Protein AF-A0A6G1G3D1-F1 (afdb_monomer)

Mean predicted aligned error: 13.09 Å

Structure (mmCIF, N/CA/C/O backbone):
data_AF-A0A6G1G3D1-F1
#
_entry.id   AF-A0A6G1G3D1-F1
#
loop_
_atom_site.group_PDB
_atom_site.id
_atom_site.type_symbol
_atom_site.label_atom_id
_atom_site.label_alt_id
_atom_site.label_comp_id
_atom_site.label_asym_id
_atom_site.label_entity_id
_atom_site.label_seq_id
_atom_site.pdbx_PDB_ins_code
_atom_site.Cartn_x
_atom_site.Cartn_y
_atom_site.Cartn_z
_atom_site.occupancy
_atom_site.B_iso_or_equiv
_atom_site.auth_seq_id
_atom_site.auth_comp_id
_atom_site.auth_asym_id
_atom_site.auth_atom_id
_atom_site.pdbx_PDB_model_num
ATOM 1 N N . MET A 1 1 ? 19.125 22.303 -47.240 1.00 39.22 1 MET A N 1
ATOM 2 C CA . MET A 1 1 ? 18.026 22.133 -46.270 1.00 39.22 1 MET A CA 1
ATOM 3 C C . MET A 1 1 ? 17.630 20.675 -46.338 1.00 39.22 1 MET A C 1
ATOM 5 O O . MET A 1 1 ? 17.028 20.292 -47.328 1.00 39.22 1 MET A O 1
ATOM 9 N N . ASP A 1 2 ? 18.037 19.883 -45.349 1.00 41.19 2 ASP A N 1
ATOM 10 C CA . ASP A 1 2 ? 17.636 18.480 -45.204 1.00 41.19 2 ASP A CA 1
ATOM 11 C C . ASP A 1 2 ? 16.708 18.375 -43.991 1.00 41.19 2 ASP A C 1
ATOM 13 O O . ASP A 1 2 ? 17.063 18.807 -42.896 1.00 41.19 2 ASP A O 1
ATOM 17 N N . LEU A 1 3 ? 15.497 17.863 -44.216 1.00 55.81 3 LEU A N 1
ATOM 18 C CA . LEU A 1 3 ? 14.409 17.731 -43.234 1.00 55.81 3 LEU A CA 1
ATOM 19 C C . LEU A 1 3 ? 14.204 16.273 -42.778 1.00 55.81 3 LEU A C 1
ATOM 21 O O . LEU A 1 3 ? 13.156 15.933 -42.237 1.00 55.81 3 LEU A O 1
ATOM 25 N N . SER A 1 4 ? 15.180 15.389 -42.985 1.00 53.12 4 SER A N 1
ATOM 26 C CA . SER A 1 4 ? 14.995 13.942 -42.823 1.00 53.12 4 SER A CA 1
ATOM 27 C C . SER A 1 4 ? 15.881 13.321 -41.742 1.00 53.12 4 SER A C 1
ATOM 29 O O . SER A 1 4 ? 16.622 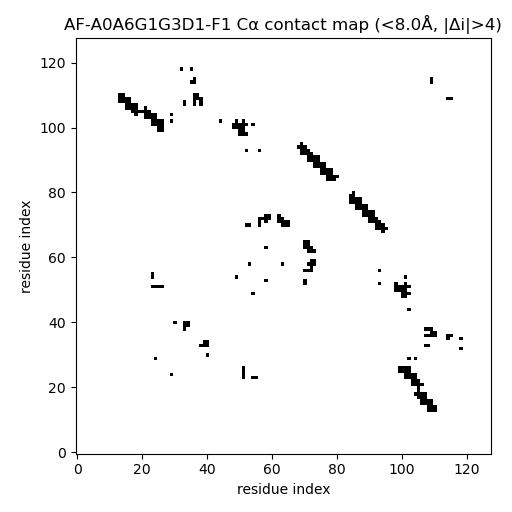12.387 -42.024 1.00 53.12 4 SER A O 1
ATOM 31 N N . THR A 1 5 ? 15.807 13.802 -40.499 1.00 51.03 5 THR A N 1
ATOM 32 C CA . THR A 1 5 ? 16.314 13.062 -39.321 1.00 51.03 5 THR A CA 1
ATOM 33 C C . THR A 1 5 ? 15.497 13.361 -38.057 1.00 51.03 5 THR A C 1
ATOM 35 O O . THR A 1 5 ? 16.033 13.503 -36.960 1.00 51.03 5 THR A O 1
ATOM 38 N N . ALA A 1 6 ? 14.169 13.434 -38.172 1.00 50.94 6 ALA A N 1
ATOM 39 C CA . ALA A 1 6 ? 13.321 13.257 -36.997 1.00 50.94 6 ALA A CA 1
ATOM 40 C C . ALA A 1 6 ? 13.313 11.759 -36.656 1.00 50.94 6 ALA A C 1
ATOM 42 O O . ALA A 1 6 ? 12.529 10.988 -37.202 1.00 50.94 6 ALA A O 1
ATOM 43 N N . THR A 1 7 ? 14.255 11.331 -35.814 1.00 55.72 7 THR A N 1
ATOM 44 C CA . THR A 1 7 ? 14.230 10.017 -35.167 1.00 55.72 7 THR A CA 1
ATOM 45 C C . THR A 1 7 ? 12.931 9.921 -34.378 1.00 55.72 7 THR A C 1
ATOM 47 O O . THR A 1 7 ? 12.821 10.469 -33.281 1.00 55.72 7 THR A O 1
ATOM 50 N N . ASP A 1 8 ? 11.946 9.253 -34.967 1.00 57.28 8 ASP A N 1
ATOM 51 C CA . ASP A 1 8 ? 10.633 8.985 -34.393 1.00 57.28 8 ASP A CA 1
ATOM 52 C C . ASP A 1 8 ? 10.790 7.931 -33.287 1.00 57.28 8 ASP A C 1
ATOM 54 O O . ASP A 1 8 ? 10.498 6.746 -33.446 1.00 57.28 8 ASP A O 1
ATOM 58 N N . LYS A 1 9 ? 11.406 8.338 -32.169 1.00 60.19 9 LYS A N 1
ATOM 59 C CA . LYS A 1 9 ? 11.460 7.518 -30.964 1.00 60.19 9 LYS A CA 1
ATOM 60 C C . LYS A 1 9 ? 10.035 7.517 -30.421 1.00 60.19 9 LYS A C 1
ATOM 62 O O . LYS A 1 9 ? 9.579 8.585 -30.000 1.00 60.19 9 LYS A O 1
ATOM 67 N N . PRO A 1 10 ? 9.333 6.370 -30.413 1.00 54.31 10 PRO A N 1
ATOM 68 C CA . PRO A 1 10 ? 7.994 6.332 -29.859 1.00 54.31 10 PRO A CA 1
ATOM 69 C C . PRO A 1 10 ? 8.053 6.875 -28.425 1.00 54.31 10 PRO A C 1
ATOM 71 O O . PRO A 1 10 ? 9.053 6.642 -27.725 1.00 54.31 10 PRO A O 1
ATOM 74 N N . PRO A 1 11 ? 7.034 7.642 -27.995 1.00 58.19 11 PRO A N 1
ATOM 75 C CA . PRO A 1 11 ? 7.013 8.212 -26.659 1.00 58.19 11 PRO A CA 1
ATOM 76 C C . PRO A 1 11 ? 7.272 7.098 -25.650 1.00 58.19 11 PRO A C 1
ATOM 78 O O . PRO A 1 11 ? 6.821 5.968 -25.836 1.00 58.19 11 PRO A O 1
ATOM 81 N N . ALA A 1 12 ? 8.030 7.400 -24.597 1.00 67.06 12 ALA A N 1
ATOM 82 C CA . ALA A 1 12 ? 8.291 6.447 -23.529 1.00 67.06 12 ALA A CA 1
ATOM 83 C C . ALA A 1 12 ? 6.975 6.163 -22.786 1.00 67.06 12 ALA A C 1
ATOM 85 O O . ALA A 1 12 ? 6.673 6.795 -21.774 1.00 67.06 12 ALA A O 1
ATOM 86 N N . VAL A 1 13 ? 6.162 5.255 -23.329 1.00 69.81 13 VAL A N 1
ATOM 87 C CA . VAL A 1 13 ? 4.913 4.812 -22.718 1.00 69.81 13 VAL A CA 1
ATOM 88 C C . VAL A 1 13 ? 5.285 4.057 -21.452 1.00 69.81 13 VAL A C 1
ATOM 90 O O . VAL A 1 13 ? 6.036 3.083 -21.491 1.00 69.81 13 VAL A O 1
ATOM 93 N N . ARG A 1 14 ? 4.782 4.537 -20.318 1.00 77.31 14 ARG A N 1
ATOM 94 C CA . ARG A 1 14 ? 4.907 3.871 -19.023 1.00 77.31 14 ARG A CA 1
ATOM 95 C C . ARG A 1 14 ? 3.526 3.401 -18.619 1.00 77.31 14 ARG A C 1
ATOM 97 O O . ARG A 1 14 ? 2.591 4.201 -18.597 1.00 77.31 14 ARG A O 1
ATOM 104 N N . PHE A 1 15 ? 3.401 2.120 -18.305 1.00 89.94 15 PHE A N 1
ATOM 105 C CA . PHE A 1 15 ? 2.168 1.605 -17.737 1.00 89.94 15 PHE A CA 1
ATOM 106 C C . PHE A 1 15 ? 2.187 1.821 -16.227 1.00 89.94 15 PHE A C 1
ATOM 108 O O . PHE A 1 15 ? 3.198 1.595 -15.562 1.00 89.94 15 PHE A O 1
ATOM 115 N N . VAL A 1 16 ? 1.067 2.307 -15.699 1.00 91.62 16 VAL A N 1
ATOM 116 C CA . VAL A 1 16 ? 0.898 2.607 -14.278 1.00 91.62 16 VAL A CA 1
ATOM 117 C C . VAL A 1 16 ? -0.446 2.054 -13.837 1.00 91.62 16 VAL A C 1
ATOM 119 O O . VAL A 1 16 ? -1.485 2.415 -14.390 1.00 91.62 16 VAL A O 1
ATOM 122 N N . ALA A 1 17 ? -0.426 1.175 -12.842 1.00 92.00 17 ALA A N 1
ATOM 123 C CA . ALA A 1 17 ? -1.623 0.724 -12.156 1.00 92.00 17 ALA A CA 1
ATOM 124 C C . ALA A 1 17 ? -1.958 1.736 -11.067 1.00 92.00 17 ALA A C 1
ATOM 126 O O . ALA A 1 17 ? -1.116 2.011 -10.218 1.00 92.00 17 ALA A O 1
ATOM 127 N N . LYS A 1 18 ? -3.171 2.289 -11.085 1.00 92.88 18 LYS A N 1
ATOM 128 C CA . LYS A 1 18 ? -3.680 3.121 -9.991 1.00 92.88 18 LYS A CA 1
ATOM 129 C C . LYS A 1 18 ? -4.532 2.264 -9.069 1.00 92.88 18 LYS A C 1
ATOM 131 O O . LYS A 1 18 ? -5.440 1.577 -9.538 1.00 92.88 18 LYS A O 1
ATOM 136 N N . LEU A 1 19 ? -4.221 2.298 -7.781 1.00 88.81 19 LEU A N 1
ATOM 137 C CA . LEU A 1 19 ? -4.953 1.572 -6.756 1.00 88.81 19 LEU A CA 1
ATOM 138 C C . LEU A 1 19 ? -6.120 2.442 -6.291 1.00 88.81 19 LEU A C 1
ATOM 140 O O . LEU A 1 19 ? -5.935 3.567 -5.831 1.00 88.81 19 LEU A O 1
ATOM 144 N N . HIS A 1 20 ? -7.332 1.921 -6.459 1.00 88.44 20 HIS A N 1
ATOM 145 C CA . HIS A 1 20 ? -8.563 2.564 -6.024 1.00 88.44 20 HIS A CA 1
ATOM 146 C C . HIS A 1 20 ? -9.376 1.552 -5.206 1.00 88.44 20 HIS A C 1
ATOM 148 O O . HIS A 1 20 ? -10.006 0.675 -5.802 1.00 88.44 20 HIS A O 1
ATOM 154 N N . PRO A 1 21 ? -9.358 1.649 -3.864 1.00 88.62 21 PRO A N 1
ATOM 155 C CA . PRO A 1 21 ? -8.686 2.676 -3.050 1.00 88.62 21 PRO A CA 1
ATOM 156 C C . PRO A 1 21 ? -7.145 2.528 -3.007 1.00 88.62 21 PRO A C 1
ATOM 158 O O . PRO A 1 21 ? -6.641 1.434 -3.278 1.00 88.62 21 PRO A O 1
ATOM 161 N N . PRO A 1 22 ? -6.390 3.591 -2.653 1.00 88.75 22 PRO A N 1
ATOM 162 C CA . PRO A 1 22 ? -4.983 3.467 -2.272 1.00 88.75 22 PRO A CA 1
ATOM 163 C C . PRO A 1 22 ? -4.813 2.470 -1.126 1.00 88.75 22 PRO A C 1
ATOM 165 O O . PRO A 1 22 ? -5.692 2.348 -0.271 1.00 88.75 22 PRO A O 1
ATOM 168 N N . VAL A 1 23 ? -3.681 1.771 -1.093 1.00 87.69 23 VAL A N 1
ATOM 169 C CA . VAL A 1 23 ? -3.440 0.716 -0.099 1.00 87.69 23 VAL A CA 1
ATOM 170 C C . VAL A 1 23 ? -2.346 1.154 0.863 1.00 87.69 23 VAL A C 1
ATOM 172 O O . VAL A 1 23 ? -1.238 1.479 0.441 1.00 87.69 23 VAL A O 1
ATOM 175 N N . VAL A 1 24 ? -2.651 1.139 2.159 1.00 88.50 24 VAL A N 1
ATOM 176 C CA . VAL A 1 24 ? -1.657 1.304 3.223 1.00 88.50 24 VAL A CA 1
ATOM 177 C C . VAL A 1 24 ? -0.987 -0.042 3.460 1.00 88.50 24 VAL A C 1
ATOM 179 O O . VAL A 1 24 ? -1.661 -1.036 3.725 1.00 88.50 24 VAL A O 1
ATOM 182 N N . VAL A 1 25 ? 0.336 -0.085 3.362 1.00 88.62 25 VAL A N 1
ATOM 183 C CA . VAL A 1 25 ? 1.128 -1.287 3.635 1.00 88.62 25 VAL A CA 1
ATOM 184 C C . VAL A 1 25 ? 2.305 -0.955 4.543 1.00 88.62 25 VAL A C 1
ATOM 186 O O . VAL A 1 25 ? 2.751 0.194 4.577 1.00 88.62 25 VAL A O 1
ATOM 189 N N . PRO A 1 26 ? 2.861 -1.950 5.240 1.00 90.00 26 PRO A N 1
ATOM 190 C CA . PRO A 1 26 ? 4.145 -1.789 5.891 1.00 90.00 26 PRO A CA 1
ATOM 191 C C . PRO A 1 26 ? 5.267 -1.386 4.931 1.00 90.00 26 PRO A C 1
ATOM 193 O O . PRO A 1 26 ? 5.279 -1.790 3.763 1.00 90.00 26 PRO A O 1
ATOM 196 N N . TRP A 1 27 ? 6.259 -0.645 5.424 1.00 88.62 27 TRP A N 1
ATOM 197 C CA . TRP A 1 27 ? 7.371 -0.140 4.613 1.00 88.62 27 TRP A CA 1
ATOM 198 C C . TRP A 1 27 ? 8.105 -1.247 3.842 1.00 88.62 27 TRP A C 1
ATOM 200 O O . TRP A 1 27 ? 8.384 -1.114 2.647 1.00 88.62 27 TRP A O 1
ATOM 210 N N . HIS A 1 28 ? 8.382 -2.378 4.495 1.00 88.75 28 HIS A N 1
ATOM 211 C CA . HIS A 1 28 ? 9.063 -3.504 3.853 1.00 88.75 28 HIS A CA 1
ATOM 212 C C . HIS A 1 28 ? 8.210 -4.141 2.741 1.00 88.75 28 HIS A C 1
ATOM 214 O O . HIS A 1 28 ? 8.739 -4.512 1.689 1.00 88.75 28 HIS A O 1
ATOM 220 N N . VAL A 1 29 ? 6.886 -4.207 2.933 1.00 91.62 29 VAL A N 1
ATOM 221 C CA . VAL A 1 29 ? 5.940 -4.682 1.915 1.00 91.62 29 VAL A CA 1
ATOM 222 C C . VAL A 1 29 ? 5.935 -3.734 0.722 1.00 91.62 29 VAL A C 1
ATOM 224 O O . VAL A 1 29 ? 5.993 -4.202 -0.414 1.00 91.62 29 VAL A O 1
ATOM 227 N N . ALA A 1 30 ? 5.948 -2.416 0.944 1.00 91.31 30 ALA A N 1
ATOM 228 C CA . ALA A 1 30 ? 6.041 -1.447 -0.146 1.00 91.31 30 ALA A CA 1
ATOM 229 C C . ALA A 1 30 ? 7.301 -1.682 -0.991 1.00 91.31 30 ALA A C 1
ATOM 231 O O . ALA A 1 30 ? 7.207 -1.813 -2.211 1.00 91.31 30 ALA A O 1
ATOM 232 N N . HIS A 1 31 ? 8.471 -1.821 -0.362 1.00 91.00 31 HIS A N 1
ATOM 233 C CA . HIS A 1 31 ? 9.709 -2.133 -1.084 1.00 91.00 31 HIS A CA 1
ATOM 234 C C . HIS A 1 31 ? 9.611 -3.422 -1.901 1.00 91.00 31 HIS A C 1
ATOM 236 O O . HIS A 1 31 ? 10.070 -3.462 -3.047 1.00 91.00 31 HIS A O 1
ATOM 242 N N . HIS A 1 32 ? 8.990 -4.459 -1.339 1.00 92.12 32 HIS A N 1
ATOM 243 C CA . HIS A 1 32 ? 8.765 -5.712 -2.048 1.00 92.12 32 HIS A CA 1
ATOM 244 C C . HIS A 1 32 ? 7.864 -5.521 -3.281 1.00 92.12 32 HIS A C 1
ATOM 246 O O . HIS A 1 32 ? 8.202 -6.023 -4.352 1.00 92.12 32 HIS A O 1
ATOM 252 N N . LEU A 1 33 ? 6.780 -4.740 -3.177 1.00 92.00 33 LEU A N 1
ATOM 253 C CA . LEU A 1 33 ? 5.888 -4.438 -4.307 1.00 92.00 33 LEU A CA 1
ATOM 254 C C . LEU A 1 33 ? 6.632 -3.757 -5.463 1.00 92.00 33 LEU A C 1
ATOM 256 O O . LEU A 1 33 ? 6.527 -4.214 -6.599 1.00 92.00 33 LEU A O 1
ATOM 260 N N . TYR A 1 34 ? 7.410 -2.705 -5.181 1.00 92.50 34 TYR A N 1
ATOM 261 C CA . TYR A 1 34 ? 8.184 -1.993 -6.209 1.00 92.50 34 TYR A CA 1
ATOM 262 C C . TYR A 1 34 ? 9.275 -2.876 -6.826 1.00 92.50 34 TYR A C 1
ATOM 264 O O . TYR A 1 34 ? 9.471 -2.859 -8.041 1.00 92.50 34 TYR A O 1
ATOM 272 N N . THR A 1 35 ? 9.927 -3.710 -6.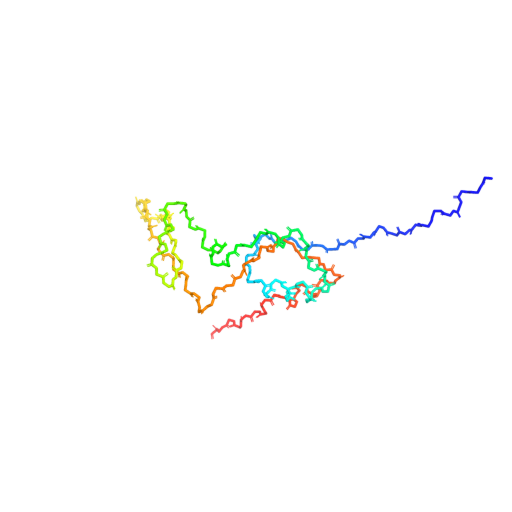012 1.00 92.50 35 THR A N 1
ATOM 273 C CA . THR A 1 35 ? 10.933 -4.670 -6.493 1.00 92.50 35 THR A CA 1
ATOM 274 C C . THR A 1 35 ? 10.309 -5.712 -7.425 1.00 92.50 35 THR A C 1
ATOM 276 O O . THR A 1 35 ? 10.867 -6.000 -8.481 1.00 92.50 35 THR A O 1
ATOM 279 N N . ALA A 1 36 ? 9.130 -6.238 -7.085 1.00 91.56 36 ALA A N 1
ATOM 280 C CA . ALA A 1 36 ? 8.435 -7.260 -7.870 1.00 91.56 36 ALA A CA 1
ATOM 281 C C . ALA A 1 36 ? 7.979 -6.770 -9.257 1.00 91.56 36 ALA A C 1
ATOM 283 O O . ALA A 1 36 ? 7.888 -7.564 -10.195 1.00 91.56 36 ALA A O 1
ATOM 284 N N . VAL A 1 37 ? 7.710 -5.470 -9.404 1.00 92.19 37 VAL A N 1
ATOM 285 C CA . VAL A 1 37 ? 7.393 -4.842 -10.700 1.00 92.19 37 VAL A CA 1
ATOM 286 C C . VAL A 1 37 ? 8.621 -4.239 -11.390 1.00 92.19 37 VAL A C 1
ATOM 288 O O . VAL A 1 37 ? 8.478 -3.600 -12.432 1.00 92.19 37 VAL A O 1
ATOM 291 N N . GLU A 1 38 ? 9.819 -4.455 -10.834 1.00 91.00 38 GLU A N 1
ATOM 292 C CA . GLU A 1 38 ? 11.099 -3.927 -11.330 1.00 91.00 38 GLU A CA 1
ATOM 293 C C . GLU A 1 38 ? 11.102 -2.392 -11.458 1.00 91.00 38 GLU A C 1
ATOM 295 O O . GLU A 1 38 ? 11.747 -1.815 -12.337 1.00 91.00 38 GLU A O 1
ATOM 300 N N . ALA A 1 39 ? 10.364 -1.714 -10.575 1.00 89.75 39 ALA A N 1
ATOM 301 C CA . ALA A 1 39 ? 10.265 -0.264 -10.550 1.00 89.75 39 ALA A CA 1
ATOM 302 C C . ALA A 1 39 ? 11.146 0.342 -9.448 1.00 89.75 39 ALA A C 1
ATOM 304 O O . ALA A 1 39 ? 11.281 -0.233 -8.364 1.00 89.75 39 ALA A O 1
ATOM 305 N N . PRO A 1 40 ? 11.711 1.542 -9.674 1.00 89.25 40 PRO A N 1
ATOM 306 C CA . PRO A 1 40 ? 12.375 2.280 -8.611 1.00 89.25 40 PRO A CA 1
ATOM 307 C C . PRO A 1 40 ? 11.362 2.675 -7.531 1.00 89.25 40 PRO A C 1
ATOM 309 O O . PRO A 1 40 ? 10.247 3.103 -7.837 1.00 89.25 40 PRO A O 1
ATOM 312 N N . PHE A 1 41 ? 11.775 2.567 -6.269 1.00 87.44 41 PHE A N 1
ATOM 313 C CA . PHE A 1 41 ? 10.981 3.052 -5.146 1.00 87.44 41 PHE A CA 1
ATOM 314 C C . PHE A 1 41 ? 10.877 4.591 -5.199 1.00 87.44 41 PHE A C 1
ATOM 316 O O . PHE A 1 41 ? 11.889 5.254 -5.456 1.00 87.44 41 PHE A O 1
ATOM 323 N N . PRO A 1 42 ? 9.688 5.185 -5.002 1.00 84.06 42 PRO A N 1
ATOM 324 C CA . PRO A 1 42 ? 9.474 6.613 -5.203 1.00 84.06 42 PRO A CA 1
ATOM 325 C C . PRO A 1 42 ? 10.157 7.454 -4.109 1.00 84.06 42 PRO A C 1
ATOM 327 O O . PRO A 1 42 ? 9.967 7.183 -2.923 1.00 84.06 42 PRO A O 1
ATOM 330 N N . PRO A 1 43 ? 10.902 8.514 -4.476 1.00 71.31 43 PRO A N 1
ATOM 331 C CA . PRO A 1 43 ? 11.614 9.351 -3.510 1.00 71.31 43 PRO A CA 1
ATOM 332 C C . PRO A 1 43 ? 10.695 10.306 -2.727 1.00 71.31 43 PRO A C 1
ATOM 334 O O . PRO A 1 43 ? 11.022 10.660 -1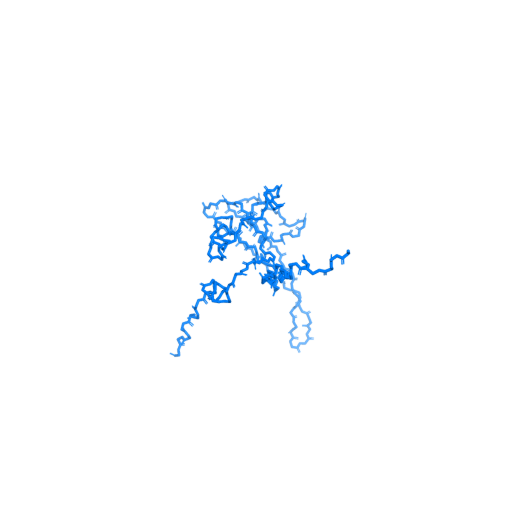.596 1.00 71.31 43 PRO A O 1
ATOM 337 N N . GLU A 1 44 ? 9.548 10.712 -3.287 1.00 61.59 44 GLU A N 1
ATOM 338 C CA . GLU A 1 44 ? 8.665 11.744 -2.705 1.00 61.59 44 GLU A CA 1
ATOM 339 C C . GLU A 1 44 ? 7.940 11.300 -1.423 1.00 61.59 44 GLU A C 1
ATOM 341 O O . GLU A 1 44 ? 7.629 12.133 -0.575 1.00 61.59 44 GLU A O 1
ATOM 346 N N . ASN A 1 45 ? 7.754 9.993 -1.213 1.00 57.16 45 ASN A N 1
ATOM 347 C CA . ASN A 1 45 ? 7.077 9.469 -0.020 1.00 57.16 45 ASN A CA 1
ATOM 348 C C . ASN A 1 45 ? 8.036 9.136 1.138 1.00 57.16 45 ASN A C 1
ATOM 350 O O . ASN A 1 45 ? 7.585 8.828 2.238 1.00 57.16 45 ASN A O 1
ATOM 354 N N . SER A 1 46 ? 9.351 9.254 0.932 1.00 53.94 46 SER A N 1
ATOM 355 C CA . SER A 1 46 ? 10.382 8.954 1.944 1.00 53.94 46 SER A CA 1
ATOM 356 C C . SER A 1 46 ? 10.397 9.938 3.125 1.00 53.94 46 SER A C 1
ATOM 358 O O . SER A 1 46 ? 11.037 9.670 4.135 1.00 53.94 46 SER A O 1
ATOM 360 N N . GLY A 1 47 ? 9.747 11.101 2.985 1.00 48.06 47 GLY A N 1
ATOM 361 C CA . GLY A 1 47 ? 9.754 12.182 3.979 1.00 48.06 47 GLY A CA 1
ATOM 362 C C . GLY A 1 47 ? 8.541 12.222 4.915 1.00 48.06 47 GLY A C 1
ATOM 363 O O . GLY A 1 47 ? 8.513 13.053 5.820 1.00 48.06 47 GLY A O 1
ATOM 364 N N . ARG A 1 48 ? 7.533 11.361 4.714 1.00 54.25 48 ARG A N 1
ATOM 365 C CA . ARG A 1 48 ? 6.322 11.286 5.554 1.00 54.25 48 ARG A CA 1
ATOM 366 C C . ARG A 1 48 ? 6.303 9.954 6.300 1.00 54.25 48 ARG A C 1
ATOM 368 O O . ARG A 1 48 ? 5.529 9.061 5.980 1.00 54.25 48 ARG A O 1
ATOM 375 N N . CYS A 1 49 ? 7.199 9.819 7.272 1.00 60.12 49 CYS A N 1
ATOM 376 C CA . CYS A 1 49 ? 7.277 8.645 8.134 1.00 60.12 49 CYS A CA 1
ATOM 377 C C . CYS A 1 49 ? 6.149 8.691 9.177 1.00 60.12 49 CYS A C 1
ATOM 379 O O . CYS A 1 49 ? 6.328 9.261 10.249 1.00 60.12 49 CYS A O 1
ATOM 381 N N . ALA A 1 50 ? 4.988 8.127 8.853 1.00 77.38 50 ALA A N 1
ATOM 382 C CA . ALA A 1 50 ? 3.965 7.779 9.840 1.00 77.38 50 ALA A CA 1
ATOM 383 C C . ALA A 1 50 ? 4.114 6.300 10.220 1.00 77.38 50 ALA A C 1
ATOM 385 O O . ALA A 1 50 ? 4.579 5.495 9.399 1.00 77.38 50 ALA A O 1
ATOM 386 N N . LEU A 1 51 ? 3.743 5.930 11.448 1.00 84.44 51 LEU A N 1
ATOM 387 C CA . LEU A 1 51 ? 3.681 4.516 11.804 1.00 84.44 51 LEU A CA 1
ATOM 388 C C . LEU A 1 51 ? 2.568 3.848 10.993 1.00 84.44 51 LEU A C 1
ATOM 390 O O . LEU A 1 51 ? 1.567 4.469 10.639 1.00 84.44 51 LEU A O 1
ATOM 394 N N . PHE A 1 52 ? 2.766 2.579 10.649 1.00 84.62 52 PHE A N 1
ATOM 395 C CA . PHE A 1 52 ? 1.783 1.807 9.894 1.00 84.62 52 PHE A CA 1
ATOM 396 C C . PHE A 1 52 ? 0.426 1.786 10.603 1.00 84.62 52 PHE A C 1
ATOM 398 O O . PHE A 1 52 ? -0.606 1.967 9.962 1.00 84.62 52 PHE A O 1
ATOM 405 N N . GLU A 1 53 ? 0.449 1.647 11.924 1.00 81.19 53 GLU A N 1
ATOM 406 C CA . GLU A 1 53 ? -0.733 1.643 12.781 1.00 81.19 53 GLU A CA 1
ATOM 407 C C . GLU A 1 53 ? -1.517 2.952 12.657 1.00 81.19 53 GLU A C 1
ATOM 409 O O . GLU A 1 53 ? -2.717 2.898 12.409 1.00 81.19 53 GLU A O 1
ATOM 414 N N . ASP A 1 54 ? -0.830 4.100 12.673 1.00 78.38 54 ASP A N 1
ATOM 415 C CA . ASP A 1 54 ? -1.449 5.424 12.508 1.00 78.38 54 ASP A CA 1
ATOM 416 C C . ASP A 1 54 ? -2.125 5.599 11.143 1.00 78.38 54 ASP A C 1
ATOM 418 O O . ASP A 1 54 ? -3.123 6.305 11.009 1.00 78.38 54 ASP A O 1
ATOM 422 N N . LEU A 1 55 ? -1.565 4.987 10.095 1.00 78.12 55 LEU A N 1
ATOM 423 C CA . LEU A 1 55 ? -2.122 5.080 8.744 1.00 78.12 55 LEU A CA 1
ATOM 424 C C . LEU A 1 55 ? -3.325 4.151 8.538 1.00 78.12 55 LEU A C 1
ATOM 426 O O . LEU A 1 55 ? -4.194 4.451 7.716 1.00 78.12 55 LEU A O 1
ATOM 430 N N . VAL A 1 56 ? -3.356 3.013 9.234 1.00 79.38 56 VAL A N 1
ATOM 431 C CA . VAL A 1 56 ? -4.437 2.020 9.145 1.00 79.38 56 VAL A CA 1
ATOM 432 C C . VAL A 1 56 ? -5.599 2.405 10.050 1.00 79.38 56 VAL A C 1
ATOM 434 O O . VAL A 1 56 ? -6.756 2.391 9.625 1.00 79.38 56 VAL A O 1
ATOM 437 N N . VAL A 1 57 ? -5.290 2.750 11.296 1.00 75.44 57 VAL A N 1
ATOM 438 C CA . VAL A 1 57 ? -6.253 3.184 12.298 1.00 75.44 57 VAL A CA 1
ATOM 439 C C . VAL A 1 57 ? -6.441 4.682 12.113 1.00 75.44 57 VAL A C 1
ATOM 441 O O . VAL A 1 57 ? -5.798 5.502 12.759 1.00 75.44 57 VAL A O 1
ATOM 444 N N . GLN A 1 58 ? -7.332 5.047 11.191 1.00 63.75 58 GLN A N 1
ATOM 445 C CA . GLN A 1 58 ? -7.796 6.425 11.030 1.00 63.75 58 GLN A CA 1
ATOM 446 C C . GLN A 1 58 ? -8.670 6.803 12.233 1.00 63.75 58 GLN A C 1
ATOM 448 O O . GLN A 1 58 ? -9.893 6.875 12.130 1.00 63.75 58 GLN A O 1
ATOM 453 N N . ALA A 1 59 ? -8.051 6.955 13.403 1.00 55.00 59 ALA A N 1
ATOM 454 C CA . ALA A 1 59 ? -8.724 7.454 14.585 1.00 55.00 59 ALA A CA 1
ATOM 455 C C . ALA A 1 59 ? -9.141 8.905 14.320 1.00 55.00 59 ALA A C 1
ATOM 457 O O . ALA A 1 59 ? -8.315 9.741 13.939 1.00 55.00 59 ALA A O 1
ATOM 458 N N . ASP A 1 60 ? -10.424 9.213 14.512 1.00 52.19 60 ASP A N 1
ATOM 459 C CA . ASP A 1 60 ? -10.869 10.600 14.550 1.00 52.19 60 ASP A CA 1
ATOM 460 C C . ASP A 1 60 ? -10.083 11.335 15.644 1.00 52.19 60 ASP A C 1
ATOM 462 O O . ASP A 1 60 ? -9.805 10.777 16.708 1.00 52.19 60 ASP A O 1
ATOM 466 N N . ALA A 1 61 ? -9.719 12.596 15.389 1.00 46.84 61 ALA A N 1
ATOM 467 C CA . ALA A 1 61 ? -8.781 13.390 16.195 1.00 46.84 61 ALA A CA 1
ATOM 468 C C . ALA A 1 61 ? -9.167 13.587 17.685 1.00 46.84 61 ALA A C 1
ATOM 470 O O . ALA A 1 61 ? -8.450 14.275 18.409 1.00 46.84 61 ALA A O 1
ATOM 471 N N . GLY A 1 62 ? -10.285 13.014 18.144 1.00 46.72 62 GLY A N 1
ATOM 472 C CA . GLY A 1 62 ? -10.741 13.006 19.535 1.00 46.72 62 GLY A CA 1
ATOM 473 C C . GLY A 1 62 ? -10.731 11.641 20.241 1.00 46.72 62 GLY A C 1
ATOM 474 O O . GLY A 1 62 ? -10.834 11.637 21.462 1.00 46.72 62 GLY A O 1
ATOM 475 N N . ASP A 1 63 ? -10.575 10.520 19.523 1.00 49.31 63 ASP A N 1
ATOM 476 C CA . ASP A 1 63 ? -10.721 9.156 20.080 1.00 49.31 63 ASP A CA 1
ATOM 477 C C . ASP A 1 63 ? -9.407 8.351 20.102 1.00 49.31 63 ASP A C 1
ATOM 479 O O . ASP A 1 63 ? -9.386 7.191 20.511 1.00 49.31 63 ASP A O 1
ATOM 483 N N . ALA A 1 64 ? -8.291 8.966 19.699 1.00 48.75 64 ALA A N 1
ATOM 484 C CA . ALA A 1 64 ? -6.959 8.373 19.785 1.00 48.75 64 ALA A CA 1
ATOM 485 C C . ALA A 1 64 ? -6.439 8.385 21.238 1.00 48.75 64 ALA A C 1
ATOM 487 O O . ALA A 1 64 ? -5.500 9.106 21.580 1.00 48.75 64 ALA A O 1
ATOM 488 N N . SER A 1 65 ? -7.055 7.608 22.128 1.00 48.56 65 SER A N 1
ATOM 489 C CA . SER A 1 65 ? -6.518 7.347 23.466 1.00 48.56 65 SER A CA 1
ATOM 490 C C . SER A 1 65 ? -5.526 6.184 23.403 1.00 48.56 65 SER A C 1
ATOM 492 O O . SER A 1 65 ? -5.883 5.029 23.619 1.00 48.56 65 SER A O 1
ATOM 494 N N . GLY A 1 66 ? -4.272 6.498 23.077 1.00 48.25 66 GLY A N 1
ATOM 495 C CA . GLY A 1 66 ? -3.144 5.571 23.170 1.00 48.25 66 GLY A CA 1
ATOM 496 C C . GLY A 1 66 ? -2.655 5.425 24.612 1.00 48.25 66 GLY A C 1
ATOM 497 O O . GLY A 1 66 ? -1.574 5.896 24.950 1.00 48.25 66 GLY A O 1
ATOM 498 N N . GLU A 1 67 ? -3.451 4.796 25.476 1.00 43.75 67 GLU A N 1
ATOM 499 C CA . GLU A 1 67 ? -2.999 4.310 26.787 1.00 43.75 67 GLU A CA 1
ATOM 500 C C . GLU A 1 67 ? -3.030 2.774 26.776 1.00 43.75 67 GLU A C 1
ATOM 502 O O . GLU A 1 67 ? -3.914 2.139 27.344 1.00 43.75 67 GLU A O 1
ATOM 507 N N . GLY A 1 68 ? -2.073 2.161 26.073 1.00 48.97 68 GLY A N 1
ATOM 508 C CA . GLY A 1 68 ? -1.929 0.705 25.994 1.00 48.97 68 GLY A CA 1
ATOM 509 C C . GLY A 1 68 ? -1.173 0.235 24.752 1.00 48.97 68 GLY A C 1
ATOM 510 O O . GLY A 1 68 ? -0.984 0.999 23.817 1.00 48.97 68 GLY A O 1
ATOM 511 N N . ASP A 1 69 ? -0.742 -1.028 24.772 1.00 51.50 69 ASP A N 1
ATOM 512 C CA . ASP A 1 69 ? 0.014 -1.791 23.754 1.00 51.50 69 ASP A CA 1
ATOM 513 C C . ASP A 1 69 ? -0.767 -2.020 22.430 1.00 51.50 69 ASP A C 1
ATOM 515 O O . ASP A 1 69 ? -0.795 -3.113 21.865 1.00 51.50 69 ASP A O 1
ATOM 519 N N . GLY A 1 70 ? -1.507 -1.013 21.962 1.00 54.97 70 GLY A N 1
ATOM 520 C CA . GLY A 1 70 ? -2.338 -1.089 20.764 1.00 54.97 70 GLY A CA 1
ATOM 521 C C . GLY A 1 70 ? -3.019 0.235 20.426 1.00 54.97 70 GLY A C 1
ATOM 522 O O . GLY A 1 70 ? -3.309 1.047 21.305 1.00 54.97 70 GLY A O 1
ATOM 523 N N . MET A 1 71 ? -3.284 0.445 19.136 1.00 62.62 71 MET A N 1
ATOM 524 C CA . MET A 1 71 ? -3.964 1.637 18.633 1.00 62.62 71 MET A CA 1
ATOM 525 C C . MET A 1 71 ? -5.465 1.375 18.494 1.00 62.62 71 MET A C 1
ATOM 527 O O . MET A 1 71 ? -5.881 0.365 17.920 1.00 62.62 71 MET A O 1
ATOM 531 N N . GLU A 1 72 ? -6.288 2.283 19.018 1.00 64.94 72 GLU A N 1
ATOM 532 C CA . GLU A 1 72 ? -7.745 2.141 19.035 1.00 64.94 72 GLU A CA 1
ATOM 533 C C . GLU A 1 72 ? -8.434 3.205 18.172 1.00 64.94 72 GLU A C 1
ATOM 535 O O . GLU A 1 72 ? -8.056 4.374 18.193 1.00 64.94 72 GLU A O 1
ATOM 540 N N . ALA A 1 73 ? -9.479 2.808 17.442 1.00 66.81 73 ALA A N 1
ATOM 541 C CA . ALA A 1 73 ? -10.416 3.724 16.794 1.00 66.81 73 ALA A CA 1
ATOM 542 C C . ALA A 1 73 ? -11.857 3.298 17.058 1.00 66.81 73 ALA A C 1
ATOM 5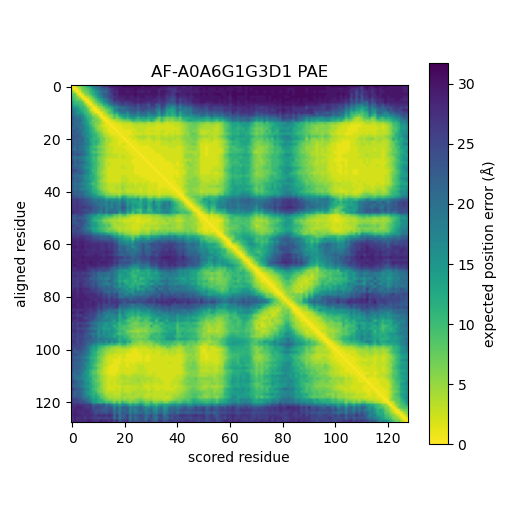44 O O . ALA A 1 73 ? -12.213 2.121 16.937 1.00 66.81 73 ALA A O 1
ATOM 545 N N . VAL A 1 74 ? -12.713 4.269 17.364 1.00 70.31 74 VAL A N 1
ATOM 546 C CA . VAL A 1 74 ? -14.156 4.060 17.463 1.00 70.31 74 VAL A CA 1
ATOM 547 C C . VAL A 1 74 ? -14.799 4.533 16.166 1.00 70.31 74 VAL A C 1
ATOM 549 O O . VAL A 1 74 ? -14.713 5.698 15.803 1.00 70.31 74 VAL A O 1
ATOM 552 N N . THR A 1 75 ? -15.457 3.627 15.449 1.00 70.38 75 THR A N 1
ATOM 553 C CA . THR A 1 75 ? -16.222 3.959 14.245 1.00 70.38 75 THR A CA 1
ATOM 554 C C . THR A 1 75 ? -17.701 3.876 14.560 1.00 70.38 75 THR A C 1
ATOM 556 O O . THR A 1 75 ? -18.198 2.843 15.011 1.00 70.38 75 THR A O 1
ATOM 559 N N . THR A 1 76 ? -18.422 4.958 14.299 1.00 73.31 76 THR A N 1
ATOM 560 C CA . THR A 1 76 ? -19.867 4.999 14.500 1.00 73.31 76 THR A CA 1
ATOM 561 C C . THR A 1 76 ? -20.572 4.813 13.163 1.00 73.31 76 THR A C 1
ATOM 563 O O . THR A 1 76 ? -20.342 5.575 12.227 1.00 73.31 76 THR A O 1
ATOM 566 N N . VAL A 1 77 ? -21.405 3.778 13.051 1.00 75.50 77 VAL A N 1
ATOM 567 C CA . VAL A 1 77 ? -22.133 3.447 11.818 1.00 75.50 77 VAL A CA 1
ATOM 568 C C . VAL A 1 77 ? -23.636 3.446 12.065 1.00 75.50 77 VAL A C 1
ATOM 570 O O . VAL A 1 77 ? -24.120 2.989 13.101 1.00 75.50 77 VAL A O 1
ATOM 573 N N . LEU A 1 78 ? -24.393 3.943 11.090 1.00 76.88 78 LEU A N 1
ATOM 574 C CA . LEU A 1 78 ? -25.848 3.841 11.090 1.00 76.88 78 LEU A CA 1
ATOM 575 C C . LEU A 1 78 ? -26.246 2.482 10.523 1.00 76.88 78 LEU A C 1
ATOM 577 O O . LEU A 1 78 ? -25.924 2.141 9.386 1.00 76.88 78 LEU A O 1
ATOM 581 N N . THR A 1 79 ? -26.962 1.707 11.325 1.00 73.31 79 THR A N 1
ATOM 582 C CA . THR A 1 79 ? -27.545 0.432 10.909 1.00 73.31 79 THR A CA 1
ATOM 583 C C . THR A 1 79 ? -29.044 0.606 10.727 1.00 73.31 79 THR A C 1
ATOM 585 O O . THR A 1 79 ? -29.725 1.198 11.565 1.00 73.31 79 THR A O 1
ATOM 588 N N . GLN A 1 80 ? -29.576 0.109 9.614 1.00 67.06 80 GLN A N 1
ATOM 589 C CA . GLN A 1 80 ? -31.004 0.190 9.333 1.00 67.06 80 GLN A CA 1
ATOM 590 C C . GLN A 1 80 ? -31.693 -1.059 9.897 1.00 67.06 80 GLN A C 1
ATOM 592 O O . GLN A 1 80 ? -31.600 -2.147 9.331 1.00 67.06 80 GLN A O 1
ATOM 597 N N . GLY A 1 81 ? -32.352 -0.918 11.047 1.00 64.38 81 GLY A N 1
ATOM 598 C CA . GLY A 1 81 ? -33.213 -1.958 11.607 1.00 64.38 81 GLY A CA 1
ATOM 599 C C . GLY A 1 81 ? -34.604 -1.940 10.969 1.00 64.38 81 GLY A C 1
ATOM 600 O O . GLY A 1 81 ? -35.033 -0.924 10.426 1.00 64.38 81 GLY A O 1
ATOM 601 N N . ALA A 1 82 ? -35.352 -3.044 11.103 1.00 61.41 82 ALA A N 1
ATOM 602 C CA . ALA A 1 82 ? -36.671 -3.273 10.485 1.00 61.41 82 ALA A CA 1
ATOM 603 C C . ALA A 1 82 ? -37.751 -2.194 10.753 1.00 61.41 82 ALA A C 1
ATOM 605 O O . ALA A 1 82 ? -38.808 -2.221 10.130 1.00 61.41 82 ALA A O 1
ATOM 606 N N . SER A 1 83 ? -37.515 -1.254 11.675 1.00 62.69 83 SER A N 1
ATOM 607 C CA . SER A 1 83 ? -38.439 -0.162 12.006 1.00 62.69 83 SER A CA 1
ATOM 608 C C . SER A 1 83 ? -37.759 1.187 12.304 1.00 62.69 83 SER A C 1
ATOM 610 O O . SER A 1 83 ? -38.474 2.184 12.436 1.00 62.69 83 SER A O 1
ATOM 612 N N . ARG A 1 84 ? -36.425 1.262 12.444 1.00 66.19 84 ARG A N 1
ATOM 613 C CA . ARG A 1 84 ? -35.711 2.505 12.793 1.00 66.19 84 ARG A CA 1
ATOM 614 C C . ARG A 1 84 ? -34.216 2.396 12.488 1.00 66.19 84 ARG A C 1
ATOM 616 O O . ARG A 1 84 ? -33.643 1.316 12.600 1.00 66.19 84 ARG A O 1
ATOM 623 N N . GLU A 1 85 ? -33.595 3.521 12.149 1.00 71.19 85 GLU A N 1
ATOM 624 C CA . GLU A 1 85 ? -32.136 3.653 12.105 1.00 71.19 85 GLU A CA 1
ATOM 625 C C . GLU A 1 85 ? -31.573 3.640 13.533 1.00 71.19 85 GLU A C 1
ATOM 627 O O . GLU A 1 85 ? -32.039 4.378 14.406 1.00 71.19 85 GLU A O 1
ATOM 632 N N . THR A 1 86 ? -30.595 2.770 13.774 1.00 77.75 86 THR A N 1
ATOM 633 C CA . THR A 1 86 ? -29.880 2.633 15.045 1.00 77.75 86 THR A CA 1
ATOM 634 C C . THR A 1 86 ? -28.400 2.906 14.838 1.00 77.75 86 THR A C 1
ATOM 636 O O . THR A 1 86 ? -27.751 2.298 13.987 1.00 77.75 86 THR A O 1
ATOM 639 N N . GLU A 1 87 ? -27.860 3.821 15.632 1.00 78.50 87 GLU A N 1
ATOM 640 C CA . GLU A 1 87 ? -26.437 4.131 15.657 1.00 78.50 87 GLU A CA 1
ATOM 641 C C . GLU A 1 87 ? -25.687 3.049 16.451 1.00 78.50 87 GLU A C 1
ATOM 643 O O . GLU A 1 87 ? -26.025 2.764 17.602 1.00 78.50 87 GLU A O 1
ATOM 648 N N . VAL A 1 88 ? -24.693 2.417 15.828 1.00 80.44 88 VAL A N 1
ATOM 649 C CA . VAL A 1 88 ? -23.865 1.365 16.430 1.00 80.44 88 VAL A CA 1
ATOM 650 C C . VAL A 1 88 ? -22.421 1.845 16.467 1.00 80.44 88 VAL A C 1
ATOM 652 O O . VAL A 1 88 ? -21.871 2.273 15.455 1.00 80.44 88 VAL A O 1
ATOM 655 N N . ARG A 1 89 ? -21.792 1.761 17.643 1.00 78.81 89 ARG A N 1
ATOM 656 C CA . ARG A 1 89 ? -20.372 2.082 17.827 1.00 78.81 89 ARG A CA 1
ATOM 657 C C . ARG A 1 89 ? -19.536 0.809 17.767 1.00 78.81 89 ARG A C 1
ATOM 659 O O . ARG A 1 89 ? -19.723 -0.091 18.584 1.00 78.81 89 ARG A O 1
ATOM 666 N N . HIS A 1 90 ? -18.602 0.755 16.827 1.00 76.94 90 HIS A N 1
ATOM 667 C CA . HIS A 1 90 ? -17.608 -0.304 16.697 1.00 76.94 90 HIS A CA 1
ATOM 668 C C . HIS A 1 90 ? -16.276 0.179 17.261 1.00 76.94 90 HIS A C 1
ATOM 670 O O . HIS A 1 90 ? -15.756 1.197 16.817 1.00 76.94 90 HIS A O 1
ATOM 676 N N . ARG A 1 91 ? -15.713 -0.554 18.223 1.00 78.00 91 ARG A N 1
ATOM 677 C CA . ARG A 1 91 ? -14.346 -0.330 18.706 1.00 78.00 91 ARG A CA 1
ATOM 678 C C . ARG A 1 91 ? -13.405 -1.245 17.932 1.00 78.00 91 ARG A C 1
ATOM 680 O O . ARG A 1 91 ? -13.522 -2.465 18.036 1.00 78.00 91 ARG A O 1
ATOM 687 N N . ASN A 1 92 ? -12.500 -0.652 17.168 1.00 74.44 92 ASN A N 1
ATOM 688 C CA . ASN A 1 92 ? -11.454 -1.340 16.426 1.00 74.44 92 ASN A CA 1
ATOM 689 C C . ASN A 1 92 ? -10.143 -1.177 17.191 1.00 74.44 92 ASN A C 1
ATOM 691 O O . ASN A 1 92 ? -9.757 -0.055 17.509 1.00 74.44 92 ASN A O 1
ATOM 695 N N . VAL A 1 93 ? -9.478 -2.289 17.494 1.00 75.50 93 VAL A N 1
ATOM 696 C CA . VAL A 1 93 ? -8.179 -2.298 18.172 1.00 75.50 93 VAL A CA 1
ATOM 697 C C . VAL A 1 93 ? -7.190 -3.002 17.258 1.00 75.50 93 VAL A C 1
ATOM 699 O O . VAL A 1 93 ? -7.433 -4.140 16.850 1.00 75.50 93 VAL A O 1
ATOM 702 N N . LEU A 1 94 ? -6.104 -2.315 16.920 1.00 75.56 94 LEU A N 1
ATOM 703 C CA . LEU A 1 94 ? -4.967 -2.879 16.208 1.00 75.56 94 LEU A CA 1
ATOM 704 C C . LEU A 1 94 ? -3.825 -3.068 17.206 1.00 75.56 94 LEU A C 1
ATOM 706 O O . LEU A 1 94 ? -3.298 -2.098 17.745 1.00 75.56 94 LEU A O 1
ATOM 710 N N . SER A 1 95 ? -3.447 -4.322 17.432 1.00 72.94 95 SER A N 1
ATOM 711 C CA . SER A 1 95 ? -2.267 -4.689 18.213 1.00 72.94 95 SER A CA 1
ATOM 712 C C . SER A 1 95 ? -1.243 -5.298 17.266 1.00 72.94 95 SER A C 1
ATOM 714 O O . SER A 1 95 ? -1.543 -6.303 16.615 1.00 72.94 95 SER A O 1
ATOM 716 N N . SER A 1 96 ? -0.056 -4.701 17.184 1.00 68.62 96 SER A N 1
ATOM 717 C CA . SER A 1 96 ? 1.062 -5.264 16.425 1.00 68.62 96 SER A CA 1
ATOM 718 C C . SER A 1 96 ? 2.224 -5.560 17.362 1.00 68.62 96 SER A C 1
ATOM 720 O O . SER A 1 96 ? 2.610 -4.724 18.170 1.00 68.62 96 SER A O 1
ATOM 722 N N . ASP A 1 97 ? 2.858 -6.718 17.187 1.00 72.56 97 ASP A N 1
ATOM 723 C CA . ASP A 1 97 ? 4.018 -7.125 17.996 1.00 72.56 97 ASP A CA 1
ATOM 724 C C . ASP A 1 97 ? 5.255 -6.228 17.774 1.00 72.56 97 ASP A C 1
ATOM 726 O O . ASP A 1 97 ? 6.244 -6.296 18.510 1.00 72.56 97 ASP A O 1
ATOM 730 N N . ARG A 1 98 ? 5.248 -5.427 16.701 1.00 77.69 98 ARG A N 1
ATOM 731 C CA . ARG A 1 98 ? 6.326 -4.512 16.327 1.00 77.69 98 ARG A CA 1
ATOM 732 C C . ARG A 1 98 ? 5.767 -3.320 15.559 1.00 77.69 98 ARG A C 1
ATOM 734 O O . ARG A 1 98 ? 5.204 -3.499 14.483 1.00 77.69 98 ARG A O 1
ATOM 741 N N . SER A 1 99 ? 6.046 -2.113 16.041 1.00 77.44 99 SER A N 1
ATOM 742 C CA . SER A 1 99 ? 5.786 -0.895 15.276 1.00 77.44 99 SER A CA 1
ATOM 743 C C . SER A 1 99 ? 6.780 -0.764 14.121 1.00 77.44 99 SER A C 1
ATOM 745 O O . SER A 1 99 ? 7.999 -0.865 14.297 1.00 77.44 99 SER A O 1
ATOM 747 N N . GLU A 1 100 ? 6.260 -0.509 12.928 1.00 84.44 100 GLU A N 1
ATOM 748 C CA . GLU A 1 100 ? 7.049 -0.179 11.747 1.00 84.44 100 GLU A CA 1
ATOM 749 C C . GLU A 1 100 ? 6.419 0.981 10.975 1.00 84.44 100 GLU A C 1
ATOM 751 O O . GLU A 1 100 ? 5.254 1.324 11.180 1.00 84.44 100 GLU A O 1
ATOM 756 N N . PHE A 1 101 ? 7.193 1.609 10.091 1.00 87.38 101 PHE A N 1
ATOM 757 C CA . PHE A 1 101 ? 6.676 2.684 9.250 1.00 87.38 101 PHE A CA 1
ATOM 758 C C . PHE A 1 101 ? 5.684 2.146 8.223 1.00 87.38 101 PHE A C 1
ATOM 760 O O . PHE A 1 101 ? 5.874 1.070 7.651 1.00 87.38 101 PHE A O 1
ATOM 767 N N . GLY A 1 102 ? 4.637 2.922 7.972 1.00 87.06 102 GLY A N 1
ATOM 768 C CA . GLY A 1 102 ? 3.672 2.639 6.925 1.00 87.06 102 GLY A CA 1
ATOM 769 C C . GLY A 1 102 ? 3.987 3.384 5.634 1.00 87.06 102 GLY A C 1
ATOM 770 O O . GLY A 1 102 ? 4.710 4.3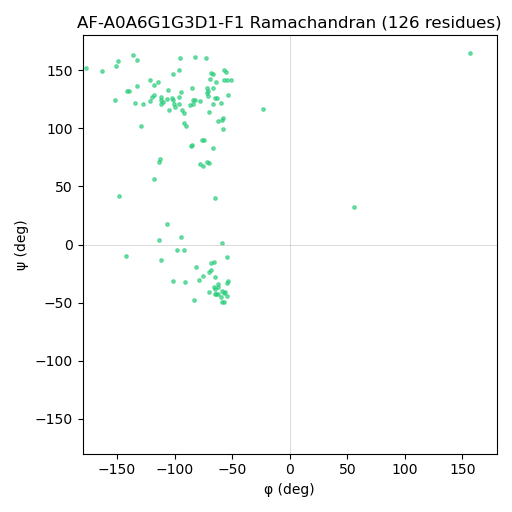81 5.612 1.00 87.06 102 GLY A O 1
ATOM 771 N N . PHE A 1 103 ? 3.418 2.895 4.541 1.00 88.06 103 PHE A N 1
ATOM 772 C CA . PHE A 1 103 ? 3.531 3.494 3.223 1.00 88.06 103 PHE A CA 1
ATOM 773 C C . PHE A 1 103 ? 2.200 3.395 2.481 1.00 88.06 103 PHE A C 1
ATOM 775 O O . PHE A 1 103 ? 1.600 2.323 2.398 1.00 88.06 103 PHE A O 1
ATOM 782 N N . VAL A 1 104 ? 1.754 4.507 1.897 1.00 89.38 104 VAL A N 1
ATOM 783 C CA . VAL A 1 104 ? 0.549 4.545 1.062 1.00 89.38 104 VAL A CA 1
ATOM 784 C C . VAL A 1 104 ? 0.938 4.311 -0.394 1.00 89.38 104 VAL A C 1
ATOM 786 O O . VAL A 1 104 ? 1.617 5.134 -1.012 1.00 89.38 104 VAL A O 1
ATOM 789 N N . VAL A 1 105 ? 0.508 3.184 -0.955 1.00 89.88 10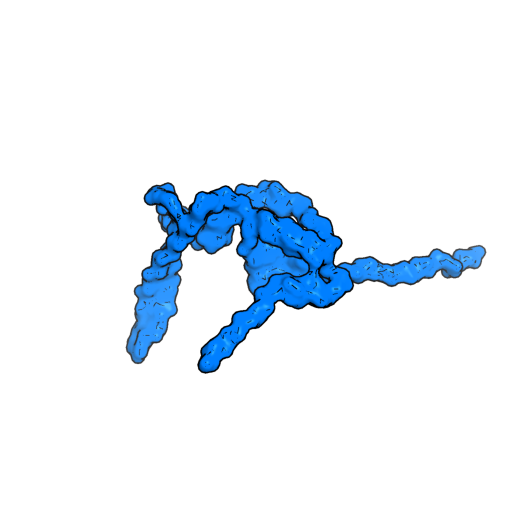5 VAL A N 1
ATOM 790 C CA . VAL A 1 105 ? 0.686 2.857 -2.371 1.00 89.88 105 VAL A CA 1
ATOM 791 C C . VAL A 1 105 ? -0.544 3.340 -3.136 1.00 89.88 105 VAL A C 1
ATOM 793 O O . VAL A 1 105 ? -1.612 2.732 -3.083 1.00 89.88 105 VAL A O 1
ATOM 796 N N . GLU A 1 106 ? -0.394 4.445 -3.859 1.00 90.56 106 GLU A N 1
ATOM 797 C CA . GLU A 1 106 ? -1.441 4.976 -4.746 1.00 90.56 106 GLU A CA 1
ATOM 798 C C . GLU A 1 106 ? -1.322 4.424 -6.166 1.00 90.56 106 GLU A C 1
ATOM 800 O O . GLU A 1 106 ? -2.314 4.246 -6.877 1.00 90.56 106 GLU A O 1
ATOM 805 N N . SER A 1 107 ? -0.092 4.158 -6.606 1.00 90.94 107 SER A N 1
ATOM 806 C CA . SER A 1 107 ? 0.160 3.628 -7.934 1.00 90.94 107 SER A CA 1
ATOM 807 C C . SER A 1 107 ? 1.420 2.776 -8.001 1.00 90.94 107 SER A C 1
ATOM 809 O O . SER A 1 107 ? 2.344 2.955 -7.211 1.00 90.94 107 SER A O 1
ATOM 811 N N . LEU A 1 108 ? 1.439 1.843 -8.952 1.00 91.62 108 LEU A N 1
ATOM 812 C CA . LEU A 1 108 ? 2.574 0.972 -9.238 1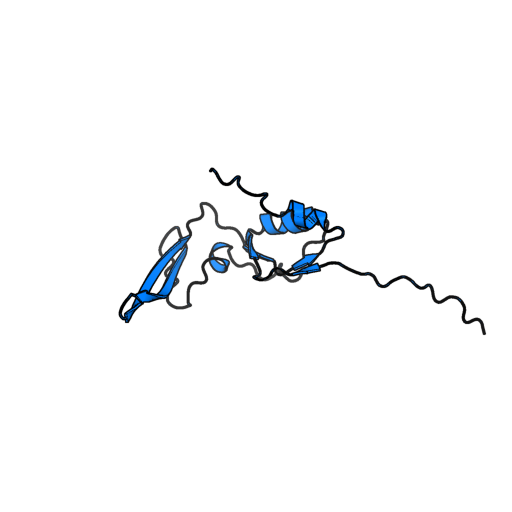.00 91.62 108 LEU A CA 1
ATOM 813 C C . LEU A 1 108 ? 2.920 1.051 -10.729 1.00 91.62 108 LEU A C 1
ATOM 815 O O . LEU A 1 108 ? 2.066 0.743 -11.569 1.00 91.62 108 LEU A O 1
ATOM 819 N N . PRO A 1 109 ? 4.152 1.451 -11.089 1.00 92.56 109 PRO A N 1
ATOM 820 C CA . PRO A 1 109 ? 4.632 1.316 -12.455 1.00 92.56 109 PRO A CA 1
ATOM 821 C C . PRO A 1 109 ? 4.809 -0.164 -12.790 1.00 92.56 109 PRO A C 1
ATOM 823 O O . PRO A 1 109 ? 5.182 -0.950 -11.926 1.00 92.56 109 PRO A O 1
ATOM 826 N N . PHE A 1 110 ? 4.588 -0.546 -14.042 1.00 92.31 110 PHE A N 1
ATOM 827 C CA . PHE A 1 110 ? 4.896 -1.898 -14.501 1.00 92.31 110 PHE A CA 1
ATOM 828 C C . PHE A 1 110 ? 5.276 -1.906 -15.981 1.00 92.31 110 PHE A C 1
ATOM 830 O O . PHE A 1 110 ? 4.910 -1.013 -16.749 1.00 92.31 110 PHE A O 1
ATOM 837 N N . SER A 1 111 ? 6.000 -2.945 -16.382 1.00 90.12 111 SER A N 1
ATOM 838 C CA . SER A 1 111 ? 6.416 -3.177 -17.768 1.00 90.12 111 SER A CA 1
ATOM 839 C C . SER A 1 111 ? 5.542 -4.226 -18.452 1.00 90.12 111 SER A C 1
ATOM 841 O O . SER A 1 111 ? 5.306 -4.151 -19.656 1.00 90.12 111 SER A O 1
ATOM 843 N N . HIS A 1 112 ? 5.032 -5.203 -17.696 1.00 89.50 112 HIS A N 1
ATOM 844 C CA . HIS A 1 112 ? 4.213 -6.290 -18.226 1.00 89.50 112 HIS A CA 1
ATOM 845 C C . HIS A 1 112 ? 3.042 -6.628 -17.280 1.00 89.50 112 HIS A C 1
ATOM 847 O O . HIS A 1 112 ? 3.285 -6.856 -16.097 1.00 89.50 112 HIS A O 1
ATOM 853 N N . PRO A 1 113 ? 1.782 -6.763 -17.757 1.00 88.19 113 PRO A N 1
ATOM 854 C CA . PRO A 1 113 ? 0.609 -6.986 -16.893 1.00 88.19 113 PRO A CA 1
ATOM 855 C C . PRO A 1 113 ? 0.715 -8.179 -15.932 1.00 88.19 113 PRO A C 1
ATOM 857 O O . PRO A 1 113 ? 0.183 -8.140 -14.827 1.00 88.19 113 PRO A O 1
ATOM 860 N N . LYS A 1 114 ? 1.442 -9.236 -16.324 1.00 88.19 114 LYS A N 1
ATOM 861 C CA . LYS A 1 114 ? 1.739 -10.386 -15.447 1.00 88.19 114 LYS A CA 1
ATOM 862 C C . LYS A 1 114 ? 2.391 -9.978 -14.121 1.00 88.19 114 LYS A C 1
ATOM 864 O O . LYS A 1 114 ? 2.107 -10.627 -13.125 1.00 88.19 114 LYS A O 1
ATOM 869 N N . GLN A 1 115 ? 3.206 -8.920 -14.092 1.00 90.69 115 GLN A N 1
ATOM 870 C CA . GLN A 1 115 ? 3.834 -8.435 -12.858 1.00 90.69 115 GLN A CA 1
ATOM 871 C C . GLN A 1 115 ? 2.777 -8.052 -11.812 1.00 90.69 115 GLN A C 1
ATOM 873 O O . GLN A 1 115 ? 2.913 -8.414 -10.652 1.00 90.69 115 GLN A O 1
ATOM 878 N N . LEU A 1 116 ? 1.670 -7.424 -12.229 1.00 88.94 116 LEU A N 1
ATOM 879 C CA . LEU A 1 116 ? 0.556 -7.106 -11.331 1.00 88.94 116 LEU A CA 1
ATOM 880 C C . LEU A 1 116 ? -0.208 -8.355 -10.891 1.00 88.94 116 LEU A C 1
ATOM 882 O O . LEU A 1 116 ? -0.573 -8.475 -9.729 1.00 88.94 116 LEU A O 1
ATOM 886 N N . VAL A 1 117 ? -0.447 -9.297 -11.808 1.00 87.06 117 VAL A N 1
ATOM 887 C CA . VAL A 1 117 ? -1.189 -10.532 -11.496 1.00 87.06 117 VAL A CA 1
ATOM 888 C C . VAL A 1 117 ? -0.456 -11.366 -10.446 1.00 87.06 117 VAL A C 1
ATOM 890 O O . VAL A 1 117 ? -1.099 -11.942 -9.577 1.00 87.06 117 VAL A O 1
ATOM 893 N N . MET A 1 118 ? 0.877 -11.393 -10.494 1.00 85.19 118 MET A N 1
ATOM 894 C CA . MET A 1 118 ? 1.702 -12.101 -9.511 1.00 85.19 118 MET A CA 1
ATOM 895 C C . MET A 1 118 ? 1.671 -11.467 -8.115 1.00 85.19 118 MET A C 1
ATOM 897 O O . MET A 1 118 ? 1.959 -12.156 -7.141 1.00 85.19 118 MET A O 1
ATOM 901 N N . LEU A 1 119 ? 1.330 -10.179 -8.011 1.00 86.06 119 LEU A N 1
ATOM 902 C CA . LEU A 1 119 ? 1.187 -9.477 -6.733 1.00 86.06 119 LEU A CA 1
ATOM 903 C C . LEU A 1 119 ? -0.159 -9.729 -6.054 1.00 86.06 119 LEU A C 1
ATOM 905 O O . LEU A 1 119 ? -0.296 -9.486 -4.856 1.00 86.06 119 LEU A O 1
ATOM 909 N N . LEU A 1 120 ? -1.164 -10.176 -6.807 1.00 81.38 120 LEU A N 1
ATOM 910 C CA . LEU A 1 120 ? -2.476 -10.433 -6.237 1.00 81.38 120 LEU A CA 1
ATOM 911 C C . LEU A 1 120 ? -2.411 -11.687 -5.360 1.00 81.38 120 LEU A C 1
ATOM 913 O O . LEU A 1 120 ? -1.868 -12.704 -5.801 1.00 81.38 120 LEU A O 1
ATOM 917 N N . PRO A 1 121 ? -2.998 -11.663 -4.150 1.00 75.44 121 PRO A N 1
ATOM 918 C CA . PRO A 1 121 ? -3.164 -12.874 -3.365 1.00 75.44 121 PRO A CA 1
ATOM 919 C C . PRO A 1 121 ? -3.985 -13.865 -4.195 1.00 75.44 121 PRO A C 1
ATOM 921 O O . PRO A 1 121 ? -5.165 -13.649 -4.485 1.00 75.44 121 PRO A O 1
ATOM 924 N N . VAL A 1 122 ? -3.325 -14.922 -4.666 1.00 64.69 122 VAL A N 1
ATOM 925 C CA . VAL A 1 122 ? -3.943 -15.918 -5.539 1.00 64.69 122 VAL A CA 1
ATOM 926 C C . VAL A 1 122 ? -5.061 -16.593 -4.746 1.00 64.69 122 VAL A C 1
ATOM 928 O O . VAL A 1 122 ? -4.836 -17.042 -3.626 1.00 64.69 122 VAL A O 1
ATOM 931 N N . ARG A 1 123 ? -6.271 -16.586 -5.318 1.00 49.78 123 ARG A N 1
ATOM 932 C CA . ARG A 1 123 ? -7.540 -17.086 -4.759 1.00 49.78 123 ARG A CA 1
ATOM 933 C C . ARG A 1 123 ? -7.361 -18.148 -3.667 1.00 49.78 123 ARG A C 1
ATOM 935 O O . ARG A 1 123 ? -6.935 -19.262 -3.966 1.00 49.78 123 ARG A O 1
ATOM 942 N N . ALA A 1 124 ? -7.793 -17.839 -2.442 1.00 50.06 124 ALA A N 1
ATOM 943 C CA . ALA A 1 124 ? -8.116 -18.881 -1.475 1.00 50.06 124 ALA A CA 1
ATOM 944 C C . ALA A 1 124 ? -9.120 -19.847 -2.139 1.00 50.06 124 ALA A C 1
ATOM 946 O O . ALA A 1 124 ? -10.102 -19.372 -2.725 1.00 50.06 124 ALA A O 1
ATOM 947 N N . PRO A 1 125 ? -8.891 -21.172 -2.128 1.00 51.28 125 PRO A N 1
ATOM 948 C CA . PRO A 1 125 ? -9.910 -22.103 -2.576 1.00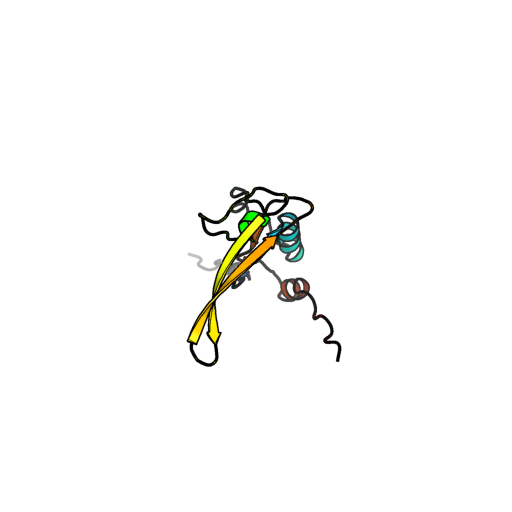 51.28 125 PRO A CA 1
ATOM 949 C C . PRO A 1 125 ? -11.133 -21.907 -1.678 1.00 51.28 125 PRO A C 1
ATOM 951 O O . PRO A 1 125 ? -11.041 -22.015 -0.457 1.00 51.28 125 PRO A O 1
ATOM 954 N N . LEU A 1 126 ? -12.273 -21.575 -2.284 1.00 54.34 126 LEU A N 1
ATOM 955 C CA . LEU A 1 126 ? -13.563 -21.677 -1.616 1.00 54.34 126 LEU A CA 1
ATOM 956 C C . LEU A 1 126 ? -13.715 -23.148 -1.219 1.00 54.34 126 LEU A C 1
ATOM 958 O O . LEU A 1 126 ? -13.884 -24.001 -2.088 1.00 54.34 126 LEU A O 1
ATOM 962 N N . SER A 1 127 ? -13.582 -23.442 0.074 1.00 52.47 127 SER A N 1
ATOM 963 C CA . SER A 1 127 ? -14.009 -24.723 0.624 1.00 52.47 127 SER A CA 1
ATOM 964 C C . SER A 1 127 ? -15.515 -24.816 0.402 1.00 52.47 127 SER A C 1
ATOM 966 O O . SER A 1 127 ? -16.279 -24.093 1.039 1.00 52.47 127 SER A O 1
ATOM 968 N N . SER A 1 128 ? -15.908 -25.645 -0.559 1.00 61.22 128 SER A N 1
ATOM 969 C CA . SER A 1 128 ? -17.265 -26.166 -0.740 1.00 61.22 128 SER A CA 1
ATOM 970 C C . SER A 1 128 ? -17.584 -27.240 0.287 1.00 61.22 128 SER A C 1
ATOM 972 O O . SER A 1 128 ? -16.648 -28.024 0.570 1.00 61.22 128 SER A O 1
#

InterPro domains:
  IPR019680 Mediator complex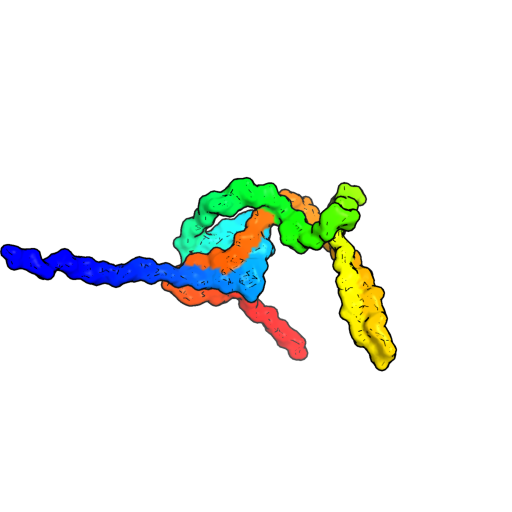, subunit Med1 [PF10744] (2-122)

Organism: NCBI:txid1392243

Sequence (128 aa):
MDLSTATDKPPAVRFVAKLHPPVVVPWHVAHHLYTAVEAPFPPENSGRCALFEDLVVQADAGDASGEGDGMEAVTTVLTQGASRETEVRHRNVLSSDRSEFGFVVESLPFSHPKQLVMLLPVRAPLSS

Foldseek 3Di:
DDPPPPPPPPPPDWDKDFDVVWDKDFPVVLVVLQVLQVHDDDPPQPPDFDKSLCVVQVADPPGQPPPDQWTKHWDWDWDDDPPDTDIDIDIDIGHDPDIGTMDTGRMHIHDDVVSVVVVDPPDDPPPD

Radius of gyration: 22.14 Å; Cα contacts (8 Å, |Δi|>4): 165; chains: 1; bounding box: 56×48×73 Å

Solvent-accessible surface area (backbone atoms only — not comparable to full-atom values): 8306 Å² total; per-residue (Å²): 140,83,90,84,76,78,79,83,68,74,75,89,80,75,48,67,49,72,43,85,72,59,43,79,36,46,44,70,56,49,54,49,56,30,54,65,32,73,36,82,76,71,73,84,64,74,81,62,83,43,46,27,63,61,70,70,49,75,35,55,98,86,52,64,68,73,85,61,92,40,51,41,26,73,47,77,44,81,41,83,49,103,85,48,79,42,83,44,80,44,81,45,73,50,69,65,101,65,92,49,46,28,39,75,43,47,63,44,58,40,89,51,75,65,45,58,60,72,68,46,84,74,76,78,79,79,86,126

Nearest PDB structures (foldseek):
  5jea-assembly1_J  TM=8.033E-01  e=5.564E+00  Saccharomyces cerevisiae S288C
  3bzw-assembly3_F  TM=4.039E-01  e=3.664E+00  Bacteroides thetaiotaomicron VPI-5482
  6xyj-assembly1_BBB  TM=5.227E-01  e=9.519E+00  Pseudomonas paraeruginosa PA7
  7rag-assembly1_A-2  TM=3.687E-01  e=6.655E+00  Clostridioides difficile

pLDDT: mean 73.65, std 15.6, range [39.22, 92.88]

Secondary structure (DSSP, 8-state):
--------------EEEEEEEEEEEEHHHHHHHHHHTTPPPPSGGGG---BHHHHHS---TTT----SSSEEEEEEEEEEETTEEEEEEEEEEE--SS--BEEEEEEEEESSHHHHHHHS--------